Protein AF-A0A650CIR5-F1 (afdb_monomer_lite)

Secondary structure (DSSP, 8-state):
-----SHHHHHHHHHHHHHHTTS--S--EEEEE---TT--EEEETTEEEEEHHHHHHHHHHTTT-HHHHHHHHHHHHHHHHH--HHHHHHHHHHHH-TTSHHHHHHHHH-

Sequence (110 aa):
MINCKDLDCITKIANDILLKEGISNENFNVIIIDLPYNVISLVEDKTVKINSVRFESFSVQSSGEYEITSSYLLIAILYAFIKNIDKIKEIIRKYFGENSVVFKLIDIVL

Structure (mmCIF, N/CA/C/O backbone):
data_AF-A0A650CIR5-F1
#
_entry.id   AF-A0A650CIR5-F1
#
loop_
_atom_site.group_PDB
_atom_site.id
_atom_site.type_symbol
_atom_site.label_atom_id
_atom_site.label_alt_id
_atom_site.label_comp_id
_atom_site.label_asym_id
_atom_site.label_entity_id
_atom_site.label_seq_id
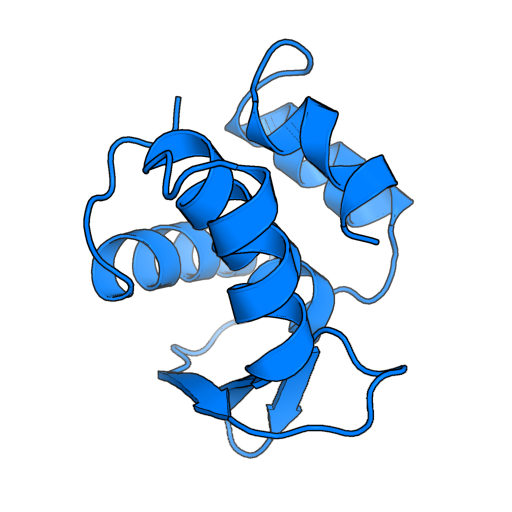_atom_site.pdbx_PDB_ins_code
_atom_site.Cartn_x
_atom_site.Cartn_y
_atom_site.Cartn_z
_atom_site.occupancy
_atom_site.B_iso_or_equiv
_atom_site.auth_seq_id
_atom_site.auth_comp_id
_atom_site.auth_asym_id
_atom_site.auth_atom_id
_atom_site.pdbx_PDB_model_num
ATOM 1 N N . MET A 1 1 ? 14.008 -0.166 3.782 1.00 57.94 1 MET A N 1
ATOM 2 C CA . MET A 1 1 ? 14.059 -0.870 2.483 1.00 57.94 1 MET A CA 1
ATOM 3 C C . MET A 1 1 ? 13.002 -1.963 2.513 1.00 57.94 1 MET A C 1
ATOM 5 O O . MET A 1 1 ? 12.953 -2.678 3.510 1.00 57.94 1 MET A O 1
ATOM 9 N N . ILE A 1 2 ? 12.129 -2.056 1.507 1.00 66.38 2 ILE A N 1
ATOM 10 C CA . ILE A 1 2 ? 11.156 -3.159 1.394 1.00 66.38 2 ILE A CA 1
ATOM 11 C C . ILE A 1 2 ? 11.850 -4.293 0.633 1.00 66.38 2 ILE A C 1
ATOM 13 O O . ILE A 1 2 ? 12.285 -4.088 -0.493 1.00 66.38 2 ILE A O 1
ATOM 17 N N . ASN A 1 3 ? 11.993 -5.469 1.246 1.00 64.69 3 ASN A N 1
ATOM 18 C CA . ASN A 1 3 ? 12.754 -6.596 0.686 1.00 64.69 3 ASN A CA 1
ATOM 19 C C . ASN A 1 3 ? 11.834 -7.809 0.400 1.00 64.69 3 ASN A C 1
ATOM 21 O O . ASN A 1 3 ? 12.097 -8.918 0.850 1.00 64.69 3 ASN A O 1
ATOM 25 N N . CYS A 1 4 ? 10.715 -7.582 -0.293 1.00 73.12 4 CYS A N 1
ATOM 26 C CA . CYS A 1 4 ? 9.542 -8.472 -0.424 1.00 73.12 4 CYS A CA 1
ATOM 27 C C . CYS A 1 4 ? 9.154 -8.835 -1.879 1.00 73.12 4 CYS A C 1
ATOM 29 O O . CYS A 1 4 ? 8.252 -8.221 -2.446 1.00 73.12 4 CYS A O 1
ATOM 31 N N . LYS A 1 5 ? 9.801 -9.815 -2.516 1.00 71.75 5 LYS A N 1
ATOM 32 C CA . LYS A 1 5 ? 9.644 -10.074 -3.969 1.00 71.75 5 LYS A CA 1
ATOM 33 C C . LYS A 1 5 ? 8.235 -10.412 -4.477 1.00 71.75 5 LYS A C 1
ATOM 35 O O . LYS A 1 5 ? 8.015 -10.375 -5.684 1.00 71.75 5 LYS A O 1
ATOM 40 N N . ASP A 1 6 ? 7.301 -10.700 -3.581 1.00 82.69 6 ASP A N 1
ATOM 41 C CA . ASP A 1 6 ? 5.945 -11.133 -3.886 1.00 82.69 6 ASP A CA 1
ATOM 42 C C . ASP A 1 6 ? 4.866 -10.270 -3.204 1.00 82.69 6 ASP A C 1
ATOM 44 O O . ASP A 1 6 ? 5.102 -9.538 -2.235 1.00 82.69 6 ASP A O 1
ATOM 48 N N . LEU A 1 7 ? 3.650 -10.360 -3.750 1.00 87.69 7 LEU A N 1
ATOM 49 C CA . LEU A 1 7 ? 2.472 -9.649 -3.253 1.00 87.69 7 LEU A CA 1
ATOM 50 C C . LEU A 1 7 ? 2.103 -10.086 -1.827 1.00 87.69 7 LEU A C 1
ATOM 52 O O . LEU A 1 7 ? 1.635 -9.267 -1.036 1.00 87.69 7 LEU A O 1
ATOM 56 N N . ASP A 1 8 ? 2.358 -11.346 -1.474 1.00 89.75 8 ASP A N 1
ATOM 57 C CA . ASP A 1 8 ? 2.057 -11.905 -0.154 1.00 89.75 8 ASP A CA 1
ATOM 58 C C . ASP A 1 8 ? 2.892 -11.246 0.950 1.00 89.75 8 ASP A C 1
ATOM 60 O O . ASP A 1 8 ? 2.371 -10.908 2.016 1.00 89.75 8 ASP A O 1
ATOM 64 N N . CYS A 1 9 ? 4.183 -11.019 0.708 1.00 91.12 9 CYS A N 1
ATOM 65 C CA . CYS A 1 9 ? 5.080 -10.346 1.642 1.00 91.12 9 CYS A CA 1
ATOM 66 C C . CYS A 1 9 ? 4.662 -8.887 1.850 1.00 91.12 9 CYS A C 1
ATOM 68 O O . CYS A 1 9 ? 4.600 -8.420 2.988 1.00 91.12 9 CYS A O 1
ATOM 70 N N . ILE A 1 10 ? 4.281 -8.183 0.779 1.00 93.44 10 ILE A N 1
ATOM 71 C CA . ILE A 1 10 ? 3.770 -6.806 0.882 1.00 93.44 10 ILE A CA 1
ATOM 72 C C . ILE A 1 10 ? 2.441 -6.770 1.635 1.00 93.44 10 ILE A C 1
ATOM 74 O O . ILE A 1 10 ? 2.252 -5.915 2.499 1.00 93.44 10 ILE A O 1
ATOM 78 N N . THR A 1 11 ? 1.545 -7.715 1.353 1.00 93.69 11 THR A N 1
ATOM 79 C CA . THR A 1 11 ? 0.252 -7.833 2.036 1.00 93.69 11 THR A CA 1
ATOM 80 C C . THR A 1 11 ? 0.448 -8.045 3.533 1.00 93.69 11 THR A C 1
ATOM 82 O O . THR A 1 11 ? -0.188 -7.361 4.332 1.00 93.69 11 THR A O 1
ATOM 85 N N . LYS A 1 12 ? 1.387 -8.913 3.933 1.00 93.19 12 LYS A N 1
ATOM 86 C CA . LYS A 1 12 ? 1.746 -9.124 5.345 1.00 93.19 12 LYS A CA 1
ATOM 87 C C . LYS A 1 12 ? 2.291 -7.858 6.000 1.00 93.19 12 LYS A C 1
ATOM 89 O O . LYS A 1 12 ? 1.830 -7.503 7.078 1.00 93.19 12 LYS A O 1
ATOM 94 N N . ILE A 1 13 ? 3.210 -7.144 5.341 1.00 94.19 13 ILE A N 1
ATOM 95 C CA . ILE A 1 13 ? 3.728 -5.862 5.849 1.00 94.19 13 ILE A CA 1
ATOM 96 C C . ILE A 1 13 ? 2.592 -4.856 6.042 1.00 94.19 13 ILE A C 1
ATOM 98 O O . ILE A 1 13 ? 2.507 -4.212 7.086 1.00 94.19 13 ILE A O 1
ATOM 102 N N . ALA A 1 14 ? 1.721 -4.710 5.044 1.00 95.38 14 ALA A N 1
ATOM 103 C CA . ALA A 1 14 ? 0.613 -3.770 5.106 1.00 95.38 14 ALA A CA 1
ATOM 104 C C . ALA A 1 14 ? -0.367 -4.133 6.228 1.00 95.38 14 ALA A C 1
ATOM 106 O O . ALA A 1 14 ? -0.783 -3.256 6.979 1.00 95.38 14 ALA A O 1
ATOM 107 N N . ASN A 1 15 ? -0.683 -5.418 6.381 1.00 94.50 15 ASN A N 1
ATOM 108 C CA . ASN A 1 15 ? -1.540 -5.916 7.448 1.00 94.50 15 ASN A CA 1
ATOM 109 C C . ASN A 1 15 ? -0.946 -5.641 8.835 1.00 94.50 15 ASN A C 1
ATOM 111 O O . ASN A 1 15 ? -1.627 -5.083 9.689 1.00 94.50 15 ASN A O 1
ATOM 115 N N . ASP A 1 16 ? 0.341 -5.934 9.033 1.00 94.25 16 ASP A N 1
ATOM 116 C CA . ASP A 1 16 ? 1.042 -5.653 10.289 1.00 94.25 16 ASP A CA 1
ATOM 117 C C . ASP A 1 16 ? 1.032 -4.158 10.633 1.00 94.25 16 ASP A C 1
ATOM 119 O O . ASP A 1 16 ? 0.852 -3.791 11.796 1.00 94.25 16 ASP A O 1
ATOM 123 N N . ILE A 1 17 ? 1.231 -3.289 9.637 1.00 95.88 17 ILE A N 1
ATOM 124 C CA . ILE A 1 17 ? 1.170 -1.834 9.818 1.00 95.88 17 ILE A CA 1
ATOM 125 C C . ILE A 1 17 ? -0.250 -1.413 10.203 1.00 95.88 17 ILE A C 1
ATOM 127 O O . ILE A 1 17 ? -0.430 -0.737 11.212 1.00 95.88 17 ILE A O 1
ATOM 131 N N . LEU A 1 18 ? -1.261 -1.825 9.435 1.00 95.62 18 LEU A N 1
ATOM 132 C CA . LEU A 1 18 ? -2.654 -1.446 9.678 1.00 95.62 18 LEU A CA 1
ATOM 133 C C . LEU A 1 18 ? -3.150 -1.937 11.044 1.00 95.62 18 LEU A C 1
ATOM 135 O O . LEU A 1 18 ? -3.869 -1.201 11.718 1.00 95.62 18 LEU A O 1
ATOM 139 N N . LEU A 1 19 ? -2.714 -3.121 11.479 1.00 95.00 19 LEU A N 1
ATOM 140 C CA . LEU A 1 19 ? -3.005 -3.664 12.803 1.00 95.00 19 LEU A CA 1
ATOM 141 C C . LEU A 1 19 ? -2.336 -2.844 13.913 1.00 95.00 19 LEU A C 1
ATOM 143 O O . LEU A 1 19 ? -2.990 -2.459 14.880 1.00 95.00 19 LEU A O 1
ATOM 147 N N . LYS A 1 20 ? -1.041 -2.531 13.774 1.00 95.56 20 LYS A N 1
ATOM 148 C CA . LYS A 1 20 ? -0.293 -1.735 14.767 1.00 95.56 20 LYS A CA 1
ATOM 149 C C . LYS A 1 20 ? -0.795 -0.298 14.889 1.00 95.56 20 LYS A C 1
ATOM 151 O O . LYS A 1 20 ? -0.689 0.284 15.965 1.00 95.56 20 LYS A O 1
ATOM 156 N N . GLU A 1 21 ? -1.328 0.270 13.812 1.00 95.69 21 GLU A N 1
ATOM 157 C CA . GLU A 1 21 ? -1.943 1.601 13.816 1.00 95.69 21 GLU A CA 1
ATOM 158 C C . GLU A 1 21 ? -3.426 1.585 14.237 1.00 95.69 21 GLU A C 1
ATOM 160 O O . GLU A 1 21 ? -4.035 2.649 14.330 1.00 95.69 21 GLU A O 1
ATOM 165 N N . GLY A 1 22 ? -4.017 0.410 14.497 1.00 93.56 22 GLY A N 1
ATOM 166 C CA . GLY A 1 22 ? -5.425 0.274 14.890 1.00 93.56 22 GLY A CA 1
ATOM 167 C C . GLY A 1 22 ? -6.425 0.612 13.777 1.00 93.56 22 GLY A C 1
ATOM 168 O O . GLY A 1 22 ? -7.547 1.021 14.065 1.00 93.56 22 GLY A O 1
ATOM 169 N N . ILE A 1 23 ? -6.012 0.483 12.511 1.00 92.62 23 ILE A N 1
ATOM 170 C CA . ILE A 1 23 ? -6.797 0.846 11.319 1.00 92.62 23 ILE A CA 1
ATOM 171 C C . ILE A 1 23 ? -7.592 -0.354 10.789 1.00 92.62 23 ILE A C 1
ATOM 173 O O . ILE A 1 23 ? -8.727 -0.192 10.346 1.00 92.62 23 ILE A O 1
ATOM 177 N N . SER A 1 24 ? -7.013 -1.556 10.839 1.00 87.12 24 SER A N 1
ATOM 178 C CA . SER A 1 24 ? -7.694 -2.812 10.503 1.00 87.12 24 SER A CA 1
ATOM 179 C C . SER A 1 24 ? -7.397 -3.863 11.563 1.00 87.12 24 SER A C 1
ATOM 181 O O . SER A 1 24 ? -6.255 -4.003 11.989 1.00 87.12 24 SER A O 1
ATOM 183 N N . ASN A 1 25 ? -8.419 -4.630 11.944 1.00 80.12 25 ASN A N 1
ATOM 184 C CA . ASN A 1 25 ? -8.300 -5.743 12.892 1.00 80.12 25 ASN A CA 1
ATOM 185 C C . ASN A 1 25 ? -8.452 -7.111 12.212 1.00 80.12 25 ASN A C 1
ATOM 187 O O . ASN A 1 25 ? -8.475 -8.140 12.886 1.00 80.12 25 ASN A O 1
ATOM 191 N N . GLU A 1 26 ? -8.596 -7.130 10.888 1.00 82.19 26 GLU A N 1
ATOM 192 C CA . GLU A 1 26 ? -8.840 -8.341 10.116 1.00 82.19 26 GLU A CA 1
ATOM 193 C C . GLU A 1 26 ? -7.857 -8.450 8.953 1.00 82.19 26 GLU A C 1
ATOM 195 O O . GLU A 1 26 ? -7.497 -7.451 8.323 1.00 82.19 26 GLU A O 1
ATOM 200 N N . ASN A 1 27 ? -7.465 -9.689 8.650 1.00 87.06 27 ASN A N 1
ATOM 201 C CA . ASN A 1 27 ? -6.698 -9.991 7.451 1.00 87.06 27 ASN A CA 1
ATOM 202 C C . ASN A 1 27 ? -7.528 -9.656 6.207 1.00 87.06 27 ASN A C 1
ATOM 204 O O . ASN A 1 27 ? -8.740 -9.888 6.170 1.00 87.06 27 ASN A O 1
ATOM 208 N N . PHE A 1 28 ? -6.850 -9.178 5.172 1.00 92.06 28 PHE A N 1
ATOM 209 C CA . PHE A 1 28 ? -7.439 -8.880 3.875 1.00 92.06 28 PHE A CA 1
ATOM 210 C C . PHE A 1 28 ? -6.665 -9.575 2.760 1.00 92.06 28 PHE A C 1
ATOM 212 O O . PHE A 1 28 ? -5.475 -9.868 2.888 1.00 92.06 28 PHE A O 1
ATOM 219 N N . ASN A 1 29 ? -7.355 -9.803 1.649 1.00 92.44 29 ASN A N 1
ATOM 220 C CA . ASN A 1 29 ? -6.735 -10.245 0.408 1.00 92.44 29 ASN A CA 1
ATOM 221 C C . ASN A 1 29 ? -6.354 -9.036 -0.442 1.00 92.44 29 ASN A C 1
ATOM 223 O O . ASN A 1 29 ? -6.959 -7.970 -0.319 1.00 92.44 29 ASN A O 1
ATOM 227 N N . VAL A 1 30 ? -5.387 -9.206 -1.337 1.00 95.25 30 VAL A N 1
ATOM 228 C CA . VAL A 1 30 ? -5.027 -8.184 -2.323 1.00 95.25 30 VAL A CA 1
ATOM 229 C C . VAL A 1 30 ? -5.165 -8.782 -3.712 1.00 95.25 30 VAL A C 1
ATOM 231 O O . VAL A 1 30 ? -4.618 -9.847 -3.987 1.00 95.25 30 VAL A O 1
ATOM 234 N N . ILE A 1 31 ? -5.892 -8.091 -4.584 1.00 95.38 31 ILE A N 1
ATOM 235 C CA . ILE A 1 31 ? -6.003 -8.438 -6.000 1.00 95.38 31 ILE A CA 1
ATOM 236 C C . ILE A 1 31 ? -5.711 -7.212 -6.860 1.00 95.38 31 ILE A C 1
ATOM 238 O O . ILE A 1 31 ? -6.003 -6.075 -6.480 1.00 95.38 31 ILE A O 1
ATOM 242 N N . ILE A 1 32 ? -5.151 -7.458 -8.039 1.00 94.44 32 ILE A N 1
ATOM 243 C CA . ILE A 1 32 ? -4.930 -6.445 -9.070 1.00 94.44 32 ILE A CA 1
ATOM 244 C C . ILE A 1 32 ? -6.014 -6.650 -10.127 1.00 94.44 32 ILE A C 1
ATOM 246 O O . ILE A 1 32 ? -6.161 -7.754 -10.649 1.00 94.44 32 ILE A O 1
ATOM 250 N N . ILE A 1 33 ? -6.812 -5.619 -10.387 1.00 95.75 33 ILE A N 1
ATOM 251 C CA . ILE A 1 33 ? -7.985 -5.696 -11.263 1.00 95.75 33 ILE A CA 1
ATOM 252 C C . ILE A 1 33 ? -8.236 -4.352 -11.944 1.00 95.75 33 ILE A C 1
ATOM 254 O O . ILE A 1 33 ? -7.857 -3.299 -11.426 1.00 95.75 33 ILE A O 1
ATOM 258 N N . ASP A 1 34 ? -8.910 -4.391 -13.088 1.00 94.00 34 ASP A N 1
ATOM 259 C CA . ASP A 1 34 ? -9.357 -3.195 -13.789 1.00 94.00 34 ASP A CA 1
ATOM 260 C C . ASP A 1 34 ? -10.335 -2.397 -12.920 1.00 94.00 34 ASP A C 1
ATOM 262 O O . ASP A 1 34 ? -11.395 -2.877 -12.511 1.00 94.00 34 ASP A O 1
ATOM 266 N N . LEU A 1 35 ? -9.963 -1.149 -12.644 1.00 92.94 35 LEU A N 1
ATOM 267 C CA . LEU A 1 35 ? -10.786 -0.155 -11.962 1.00 92.94 35 LEU A CA 1
ATOM 268 C C . LEU A 1 35 ? -10.837 1.121 -12.815 1.00 92.94 35 LEU A C 1
ATOM 270 O O . LEU A 1 35 ? -9.932 1.354 -13.626 1.00 92.94 35 LEU A O 1
ATOM 274 N N . PRO A 1 36 ? -11.846 1.994 -12.624 1.00 91.25 36 PRO A N 1
ATOM 275 C CA . PRO A 1 36 ? -11.846 3.317 -13.239 1.00 91.25 36 PRO A CA 1
ATOM 276 C C . PRO A 1 36 ? -10.512 4.035 -13.004 1.00 91.25 36 PRO A C 1
ATOM 278 O O . PRO A 1 36 ? -9.965 3.985 -11.904 1.00 91.25 36 PRO A O 1
ATOM 281 N N . TYR A 1 37 ? -9.978 4.705 -14.028 1.00 79.75 37 TYR A N 1
ATOM 282 C CA . TYR A 1 37 ? -8.610 5.248 -14.007 1.00 79.75 37 TYR A CA 1
ATOM 283 C C . TYR A 1 37 ? -8.337 6.226 -12.847 1.00 79.75 37 TYR A C 1
ATOM 285 O O . TYR A 1 37 ? -7.216 6.331 -12.355 1.00 79.75 37 TYR A O 1
ATOM 293 N N . ASN A 1 38 ? -9.366 6.925 -12.366 1.00 87.25 38 ASN A N 1
ATOM 294 C CA . ASN A 1 38 ? -9.280 7.836 -11.222 1.00 87.25 38 ASN A CA 1
ATOM 295 C C . ASN A 1 38 ? -9.207 7.125 -9.856 1.00 87.25 38 ASN A C 1
ATOM 297 O O . ASN A 1 38 ? -8.985 7.782 -8.841 1.00 87.25 38 ASN A O 1
ATOM 301 N N . VAL A 1 39 ? -9.379 5.805 -9.807 1.00 92.31 39 VAL A N 1
ATOM 302 C CA . VAL A 1 39 ? -9.323 5.003 -8.584 1.00 92.31 39 VAL A CA 1
ATOM 303 C C . VAL A 1 39 ? -7.975 4.299 -8.511 1.00 92.31 39 VAL A C 1
ATOM 305 O O . VAL A 1 39 ? -7.640 3.507 -9.382 1.00 92.31 39 VAL A O 1
ATOM 308 N N . ILE A 1 40 ? -7.203 4.568 -7.456 1.00 93.50 40 ILE A N 1
ATOM 309 C CA . ILE A 1 40 ? -5.936 3.864 -7.180 1.00 93.50 40 ILE A CA 1
ATOM 310 C C . ILE A 1 40 ? -6.221 2.492 -6.579 1.00 93.50 40 ILE A C 1
ATOM 312 O O . ILE A 1 40 ? -5.727 1.469 -7.049 1.00 93.50 40 ILE A O 1
ATOM 316 N N . SER A 1 41 ? -7.028 2.491 -5.522 1.00 95.88 41 SER A N 1
ATOM 317 C CA . SER A 1 41 ? -7.382 1.296 -4.779 1.00 95.88 41 SER A CA 1
ATOM 318 C C . SER A 1 41 ? 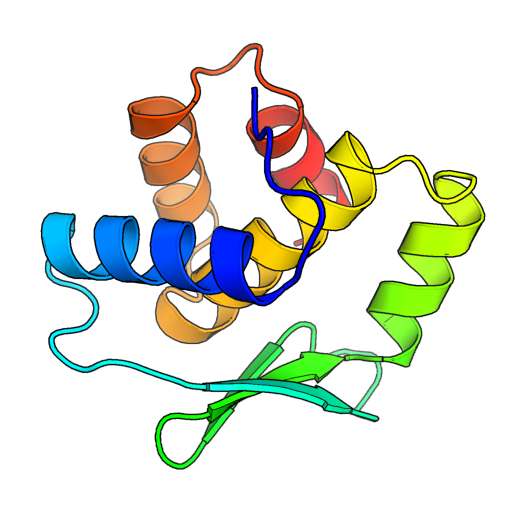-8.643 1.505 -3.948 1.00 95.88 41 SER A C 1
ATOM 320 O O . SER A 1 41 ? -8.992 2.633 -3.568 1.00 95.88 41 SER A O 1
ATOM 322 N N . LEU A 1 42 ? -9.324 0.410 -3.630 1.00 95.50 42 LEU A N 1
ATOM 323 C CA . LEU A 1 42 ? -10.469 0.385 -2.723 1.00 95.50 42 LEU A CA 1
ATOM 324 C C . LEU A 1 42 ? -10.523 -0.935 -1.953 1.00 95.50 42 LEU A C 1
ATOM 326 O O . LEU A 1 42 ? -9.868 -1.902 -2.337 1.00 95.50 42 LEU A O 1
ATOM 330 N N . VAL A 1 43 ? -11.293 -0.956 -0.868 1.00 94.75 43 VAL A N 1
ATOM 331 C CA . VAL A 1 43 ? -11.581 -2.169 -0.096 1.00 94.75 43 VAL A CA 1
ATOM 332 C C . VAL A 1 43 ? -13.035 -2.552 -0.328 1.00 94.75 43 VAL A C 1
ATOM 334 O O . VAL A 1 43 ? -13.924 -1.721 -0.157 1.00 94.75 43 VAL A O 1
ATOM 337 N N . GLU A 1 44 ? -13.271 -3.806 -0.696 1.00 92.62 44 GLU A N 1
ATOM 338 C CA . GLU A 1 44 ? -14.602 -4.393 -0.856 1.00 92.62 44 GLU A CA 1
ATOM 339 C C . GLU A 1 44 ? -14.550 -5.832 -0.340 1.00 92.62 44 GLU A C 1
ATOM 341 O O . GLU A 1 44 ? -13.649 -6.579 -0.718 1.00 92.62 44 GLU A O 1
ATOM 346 N N . ASP A 1 45 ? -15.449 -6.202 0.575 1.00 88.31 45 ASP A N 1
ATOM 347 C CA . ASP A 1 45 ? -15.523 -7.544 1.174 1.00 88.31 45 ASP A CA 1
ATOM 348 C C . ASP A 1 45 ? -14.162 -8.107 1.627 1.00 88.31 45 ASP A C 1
ATOM 350 O O . ASP A 1 45 ? -13.754 -9.211 1.263 1.00 88.31 45 ASP A O 1
ATOM 354 N N . LYS A 1 46 ? -13.421 -7.316 2.418 1.00 88.44 46 LYS A N 1
ATOM 355 C CA . LYS A 1 46 ? -12.072 -7.654 2.929 1.00 88.44 46 LYS A CA 1
ATOM 356 C C . LYS A 1 46 ? -11.033 -7.909 1.831 1.00 88.44 46 LYS A C 1
ATOM 358 O O . LYS A 1 46 ? -10.002 -8.535 2.073 1.00 88.44 46 LYS A O 1
ATOM 363 N N . THR A 1 47 ? -11.282 -7.414 0.626 1.00 94.25 47 THR A N 1
ATOM 364 C CA . THR A 1 47 ? -10.360 -7.504 -0.500 1.00 94.25 47 THR A CA 1
ATOM 365 C C . THR A 1 47 ? -9.948 -6.107 -0.930 1.00 94.25 47 THR A C 1
ATOM 367 O O . THR A 1 47 ? -10.777 -5.280 -1.312 1.00 94.25 47 THR A O 1
ATOM 370 N N . VAL A 1 48 ? -8.648 -5.843 -0.880 1.00 96.44 48 VAL A N 1
ATOM 371 C CA . VAL A 1 48 ? -8.039 -4.657 -1.471 1.00 96.44 48 VAL A CA 1
ATOM 372 C C . VAL A 1 48 ? -7.939 -4.885 -2.971 1.00 96.44 48 VAL A C 1
ATOM 374 O O . VAL A 1 48 ? -7.219 -5.770 -3.433 1.00 96.44 48 VAL A O 1
ATOM 377 N N . LYS A 1 49 ? -8.657 -4.068 -3.734 1.00 97.12 49 LYS A N 1
ATOM 378 C CA . LYS A 1 49 ? -8.587 -4.034 -5.193 1.00 97.12 49 LYS A CA 1
ATOM 379 C C . LYS A 1 49 ? -7.645 -2.906 -5.593 1.00 97.12 49 LYS A C 1
ATOM 381 O O . LYS A 1 49 ? -7.917 -1.750 -5.267 1.00 97.12 49 LYS A O 1
ATOM 386 N N . ILE A 1 50 ? -6.544 -3.235 -6.259 1.00 96.69 50 ILE A N 1
ATOM 387 C CA . ILE A 1 50 ? -5.571 -2.275 -6.803 1.00 96.69 50 ILE A CA 1
ATOM 388 C C . ILE A 1 50 ? -5.808 -2.149 -8.305 1.00 96.69 50 ILE A C 1
ATOM 390 O O . ILE A 1 50 ? -5.976 -3.160 -8.985 1.00 96.69 50 ILE A O 1
ATOM 394 N N . ASN A 1 51 ? -5.805 -0.920 -8.818 1.00 96.19 51 ASN A N 1
ATOM 395 C CA . ASN A 1 51 ? -6.029 -0.655 -10.235 1.00 96.19 51 ASN A CA 1
ATOM 396 C C . ASN A 1 51 ? -4.875 -1.195 -11.097 1.00 96.19 51 ASN A C 1
ATOM 398 O O . ASN A 1 51 ? -3.760 -0.670 -11.044 1.00 96.19 51 ASN A O 1
ATOM 402 N N . SER A 1 52 ? -5.168 -2.209 -11.911 1.00 94.31 52 SER A N 1
ATOM 403 C CA . SER A 1 52 ? -4.251 -2.830 -12.878 1.00 94.31 52 SER A CA 1
ATOM 404 C C . SER A 1 52 ? -3.620 -1.815 -13.828 1.00 94.31 52 SER A C 1
ATOM 406 O O . SER A 1 52 ? -2.402 -1.786 -13.958 1.00 94.31 52 SER A O 1
ATOM 408 N N . VAL A 1 53 ? -4.411 -0.918 -14.420 1.00 91.94 53 VAL A N 1
ATOM 409 C CA . VAL A 1 53 ? -3.951 0.053 -15.423 1.00 91.94 53 VAL A CA 1
ATOM 410 C C . VAL A 1 53 ? -2.926 1.012 -14.820 1.00 91.94 53 VAL A C 1
ATOM 412 O O . VAL A 1 53 ? -1.892 1.301 -15.428 1.00 91.94 53 VAL A O 1
ATOM 415 N N . ARG A 1 54 ? -3.176 1.495 -13.595 1.00 91.38 54 ARG A N 1
ATOM 416 C CA . ARG A 1 54 ? -2.213 2.363 -12.898 1.00 91.38 54 ARG A CA 1
ATOM 417 C C . ARG A 1 54 ? -0.978 1.586 -12.452 1.00 91.38 54 ARG A C 1
ATOM 419 O O . ARG A 1 54 ? 0.125 2.120 -12.561 1.00 91.38 54 ARG A O 1
ATOM 426 N N . PHE A 1 55 ? -1.150 0.354 -11.981 1.00 91.56 55 PHE A N 1
ATOM 427 C CA . PHE A 1 55 ? -0.042 -0.508 -11.582 1.00 91.56 55 PHE A CA 1
ATOM 428 C C . PHE A 1 55 ? 0.886 -0.832 -12.760 1.00 91.56 55 PHE A C 1
ATOM 430 O O . PHE A 1 55 ? 2.096 -0.647 -12.648 1.00 91.56 55 PHE A O 1
ATOM 437 N N . GLU A 1 56 ? 0.336 -1.236 -13.904 1.00 89.44 56 GLU A N 1
ATOM 438 C CA . GLU A 1 56 ? 1.090 -1.537 -15.123 1.00 89.44 56 GLU A CA 1
ATOM 439 C C . GLU A 1 56 ? 1.816 -0.303 -15.651 1.00 89.44 56 GLU A C 1
ATOM 441 O O . GLU A 1 56 ? 3.023 -0.359 -15.888 1.00 89.44 56 GLU A O 1
ATOM 446 N N . SER A 1 57 ? 1.125 0.840 -15.754 1.00 87.69 57 SER A N 1
ATOM 447 C CA . SER A 1 57 ? 1.757 2.098 -16.170 1.00 87.69 57 SER A CA 1
ATOM 448 C C . SER A 1 57 ? 2.941 2.457 -15.270 1.00 87.69 57 SER A C 1
ATOM 450 O O . SER A 1 57 ? 3.981 2.893 -15.763 1.00 87.69 57 SER A O 1
ATOM 452 N N . PHE A 1 58 ? 2.803 2.280 -13.955 1.00 89.56 58 PHE A N 1
ATOM 453 C CA . PHE A 1 58 ? 3.864 2.581 -12.998 1.00 89.56 58 PHE A CA 1
ATOM 454 C C . PHE A 1 58 ? 5.015 1.564 -13.066 1.00 89.56 58 PHE A C 1
ATOM 456 O O . PHE A 1 58 ? 6.190 1.937 -13.020 1.00 89.56 58 PHE A O 1
ATOM 463 N N . SER A 1 59 ? 4.699 0.278 -13.230 1.00 86.12 59 SER A N 1
ATOM 464 C CA . SER A 1 59 ? 5.687 -0.795 -13.379 1.00 86.12 59 SER A CA 1
ATOM 465 C C . SER A 1 59 ? 6.531 -0.612 -14.645 1.00 86.12 59 SER A C 1
ATOM 467 O O . SER A 1 59 ? 7.755 -0.704 -14.587 1.00 86.12 59 SER A O 1
ATOM 469 N N . VAL A 1 60 ? 5.910 -0.245 -15.771 1.00 86.12 60 VAL A N 1
ATOM 470 C CA . VAL A 1 60 ? 6.624 0.043 -17.026 1.00 86.12 60 VAL A CA 1
ATOM 471 C C . VAL A 1 60 ? 7.545 1.256 -16.876 1.00 86.12 60 VAL A C 1
ATOM 473 O O . VAL A 1 60 ? 8.709 1.190 -17.266 1.00 86.12 60 VAL A O 1
ATOM 476 N N . GLN A 1 61 ? 7.069 2.349 -16.268 1.00 85.12 61 GLN A N 1
ATOM 477 C CA . GLN A 1 61 ? 7.882 3.556 -16.045 1.00 85.12 61 GLN A CA 1
ATOM 478 C C . GLN A 1 61 ? 9.089 3.304 -15.1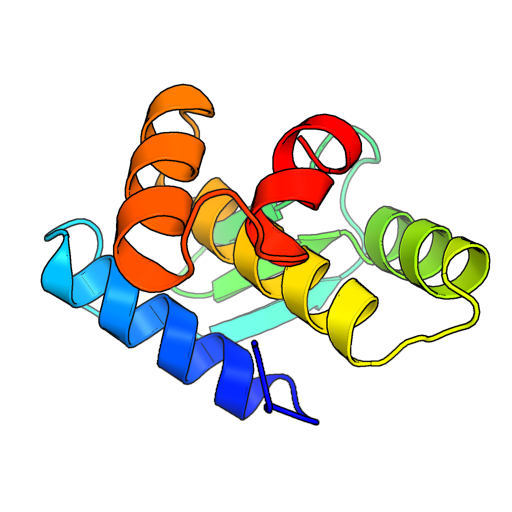36 1.00 85.12 61 GLN A C 1
ATOM 480 O O . GLN A 1 61 ? 10.142 3.908 -15.318 1.00 85.12 61 GLN A O 1
ATOM 485 N N . SER A 1 62 ? 8.948 2.390 -14.179 1.00 80.06 62 SER A N 1
ATOM 486 C CA . SER A 1 62 ? 10.015 1.992 -13.260 1.00 80.06 62 SER A CA 1
ATOM 487 C C . SER A 1 62 ? 10.887 0.852 -13.789 1.00 80.06 62 SER A C 1
ATOM 489 O O . SER A 1 62 ? 11.683 0.302 -13.036 1.00 80.06 62 SER A O 1
ATOM 491 N N . SER A 1 63 ? 10.750 0.470 -15.067 1.00 81.19 63 SER A N 1
ATOM 492 C CA . SER A 1 63 ? 11.457 -0.675 -15.667 1.00 81.19 63 SER A CA 1
ATOM 493 C C . SER A 1 63 ? 11.291 -1.986 -14.879 1.00 81.19 63 SER A C 1
ATOM 495 O O . SER A 1 63 ? 12.162 -2.854 -14.909 1.00 81.19 63 SER A O 1
ATOM 497 N N . GLY A 1 64 ? 10.183 -2.134 -14.145 1.00 71.56 64 GLY A N 1
ATOM 498 C CA . GLY A 1 64 ? 9.920 -3.286 -13.286 1.00 71.56 64 GLY A CA 1
ATOM 499 C C . GLY A 1 64 ? 10.822 -3.372 -12.054 1.00 71.56 64 GLY 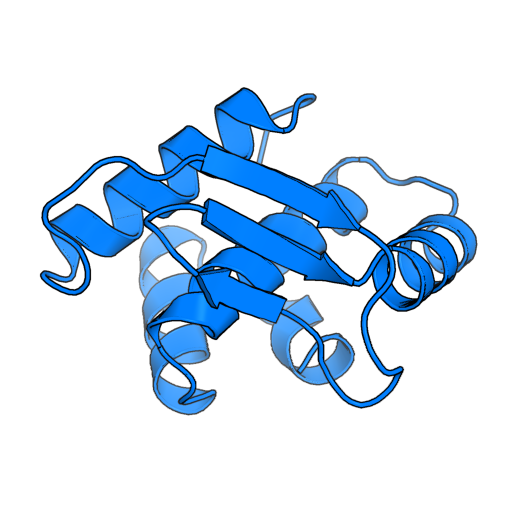A C 1
ATOM 500 O O . GLY A 1 64 ? 10.957 -4.456 -11.481 1.00 71.56 64 GLY A O 1
ATOM 501 N N . GLU A 1 65 ? 11.455 -2.273 -11.628 1.00 83.94 65 GLU A N 1
ATOM 502 C CA . GLU A 1 65 ? 12.281 -2.278 -10.426 1.00 83.94 65 GLU A CA 1
ATOM 503 C C . GLU A 1 65 ? 11.461 -2.726 -9.215 1.00 83.94 65 GLU A C 1
ATOM 505 O O . GLU A 1 65 ? 10.447 -2.137 -8.824 1.00 83.94 65 GLU A O 1
ATOM 510 N N . TYR A 1 66 ? 11.925 -3.820 -8.622 1.00 83.44 66 TYR A N 1
ATOM 511 C CA . TYR A 1 66 ? 11.207 -4.555 -7.600 1.00 83.44 66 TYR A CA 1
ATOM 512 C C . TYR A 1 66 ? 10.910 -3.692 -6.350 1.00 83.44 66 TYR A C 1
ATOM 514 O O . TYR A 1 66 ? 9.796 -3.724 -5.821 1.00 83.44 66 TYR A O 1
ATOM 522 N N . GLU A 1 67 ? 11.860 -2.858 -5.912 1.00 86.44 67 GLU A N 1
ATOM 523 C CA . GLU A 1 67 ? 11.670 -1.963 -4.759 1.00 86.44 67 GLU A CA 1
ATOM 524 C C . GLU A 1 67 ? 10.621 -0.868 -5.034 1.00 86.44 67 GLU A C 1
ATOM 526 O O . GLU A 1 67 ? 9.806 -0.555 -4.161 1.00 86.44 67 GLU A O 1
ATOM 531 N N . ILE A 1 68 ? 10.586 -0.332 -6.257 1.00 89.12 68 ILE A N 1
ATOM 532 C CA . ILE A 1 68 ? 9.630 0.700 -6.685 1.00 89.12 68 ILE A CA 1
ATOM 533 C C . ILE A 1 68 ? 8.225 0.106 -6.825 1.00 89.12 68 ILE A C 1
ATOM 535 O O . ILE A 1 68 ? 7.261 0.632 -6.265 1.00 89.12 68 ILE A O 1
ATOM 539 N N . THR A 1 69 ? 8.117 -1.039 -7.497 1.00 90.19 69 THR A N 1
ATOM 540 C CA . THR A 1 69 ? 6.850 -1.760 -7.695 1.00 90.19 69 THR A CA 1
ATOM 541 C C . THR A 1 69 ? 6.232 -2.166 -6.354 1.00 90.19 69 THR A C 1
ATOM 543 O O . THR A 1 69 ? 5.027 -2.038 -6.139 1.00 90.19 69 THR A O 1
ATOM 546 N N . SER A 1 70 ? 7.064 -2.579 -5.399 1.00 92.12 70 SER A N 1
ATOM 547 C CA . SER A 1 70 ? 6.599 -2.965 -4.064 1.00 92.12 70 SER A CA 1
ATOM 548 C C . SER A 1 70 ? 6.169 -1.789 -3.213 1.00 92.12 70 SER A C 1
ATOM 550 O O . SER A 1 70 ? 5.196 -1.867 -2.463 1.00 92.12 70 SER A O 1
ATOM 552 N N . SER A 1 71 ? 6.894 -0.685 -3.350 1.00 94.00 71 SER A N 1
ATOM 553 C CA . SER A 1 71 ? 6.545 0.575 -2.715 1.00 94.00 71 SER A CA 1
ATOM 554 C C . SER A 1 71 ? 5.180 1.067 -3.196 1.00 94.00 71 SER A C 1
ATOM 556 O O . SER A 1 71 ? 4.342 1.423 -2.370 1.00 94.00 71 SER A O 1
ATOM 558 N N . TYR A 1 72 ? 4.915 1.000 -4.505 1.00 94.38 72 TYR A N 1
ATOM 559 C CA . TYR A 1 72 ? 3.600 1.306 -5.071 1.00 94.38 72 TYR A CA 1
ATOM 560 C C . TYR A 1 72 ? 2.497 0.455 -4.444 1.00 94.38 72 TYR A C 1
ATOM 562 O O . TYR A 1 72 ? 1.502 0.999 -3.968 1.00 94.38 72 TYR A O 1
ATOM 570 N N . LEU A 1 73 ? 2.675 -0.870 -4.413 1.00 95.12 73 LEU A N 1
ATOM 571 C CA . LEU A 1 73 ? 1.669 -1.785 -3.871 1.00 95.12 73 LEU A CA 1
ATOM 572 C C . LEU A 1 73 ? 1.381 -1.484 -2.399 1.00 95.12 73 LEU A C 1
ATOM 574 O O . LEU A 1 73 ? 0.217 -1.406 -2.013 1.00 95.12 73 LEU A O 1
ATOM 578 N N . LEU A 1 74 ? 2.417 -1.240 -1.591 1.00 96.56 74 LEU A N 1
ATOM 579 C CA . LEU A 1 74 ? 2.233 -0.867 -0.191 1.00 96.56 74 LEU A CA 1
ATOM 580 C C . LEU A 1 74 ? 1.440 0.441 -0.051 1.00 96.56 74 LEU A C 1
ATOM 582 O O . LEU A 1 74 ? 0.489 0.494 0.728 1.00 96.56 74 LEU A O 1
ATOM 586 N N . ILE A 1 75 ? 1.793 1.479 -0.816 1.00 97.00 75 ILE A N 1
ATOM 587 C CA . ILE A 1 75 ? 1.084 2.769 -0.799 1.00 97.00 75 ILE A CA 1
ATOM 588 C C . ILE A 1 75 ? -0.377 2.582 -1.219 1.00 97.00 75 ILE A C 1
ATOM 590 O O . ILE A 1 75 ? -1.275 3.088 -0.548 1.00 97.00 75 ILE A O 1
ATOM 594 N N . ALA A 1 76 ? -0.630 1.822 -2.286 1.00 96.62 76 ALA A N 1
ATOM 595 C CA . ALA A 1 76 ? -1.975 1.540 -2.772 1.00 96.62 76 ALA A CA 1
ATOM 596 C C . ALA A 1 76 ? -2.810 0.790 -1.723 1.00 96.62 76 ALA A C 1
ATOM 598 O O . ALA A 1 76 ? -3.966 1.152 -1.498 1.00 96.62 76 ALA A O 1
ATOM 599 N N . ILE A 1 77 ? -2.239 -0.201 -1.033 1.00 96.94 77 ILE A N 1
ATOM 600 C CA . ILE A 1 77 ? -2.932 -0.922 0.043 1.00 96.94 77 ILE A CA 1
ATOM 601 C C . ILE A 1 77 ? -3.265 0.025 1.198 1.00 96.94 77 ILE A C 1
ATOM 603 O O . ILE A 1 77 ? -4.421 0.103 1.608 1.00 96.94 77 ILE A O 1
ATOM 607 N N . LEU A 1 78 ? -2.291 0.794 1.692 1.00 97.19 78 LEU A N 1
ATOM 608 C CA . LEU A 1 78 ? -2.520 1.749 2.782 1.00 97.19 78 LEU A CA 1
ATOM 609 C C . LEU A 1 78 ? -3.573 2.799 2.397 1.00 97.19 78 LEU A C 1
ATOM 611 O O . LEU A 1 78 ? -4.464 3.110 3.188 1.00 97.19 78 LEU A O 1
ATOM 615 N N . TYR A 1 79 ? -3.536 3.297 1.161 1.00 97.12 79 TYR A N 1
ATOM 616 C CA . TYR A 1 79 ? -4.521 4.248 0.651 1.00 97.12 79 TYR A CA 1
ATOM 617 C C . TYR A 1 79 ? -5.931 3.664 0.539 1.00 97.12 79 TYR A C 1
ATOM 619 O O . TYR A 1 79 ? -6.909 4.404 0.675 1.00 97.12 79 TYR A O 1
ATOM 627 N N . ALA A 1 80 ? -6.065 2.352 0.335 1.00 96.06 80 ALA A N 1
ATOM 628 C CA . ALA A 1 80 ? -7.366 1.695 0.292 1.00 96.06 80 ALA A CA 1
ATOM 629 C C . ALA A 1 80 ? -8.117 1.849 1.626 1.00 96.06 80 ALA A C 1
ATOM 631 O O . ALA A 1 80 ? -9.321 2.096 1.607 1.00 96.06 80 ALA A O 1
ATOM 632 N N . PHE A 1 81 ? -7.400 1.787 2.754 1.00 95.75 81 PHE A N 1
ATOM 633 C CA . PHE A 1 81 ? -7.968 1.907 4.102 1.00 95.75 81 PHE A CA 1
ATOM 634 C C . PHE A 1 81 ? -7.982 3.342 4.638 1.00 95.75 81 PHE A C 1
ATOM 636 O O . PHE A 1 81 ? -8.948 3.756 5.271 1.00 95.75 81 PHE A O 1
ATOM 643 N N . ILE A 1 82 ? -6.909 4.103 4.417 1.00 95.69 82 ILE A N 1
ATOM 644 C CA . ILE A 1 82 ? -6.667 5.346 5.162 1.00 95.69 82 ILE A CA 1
ATOM 645 C C . ILE A 1 82 ? -7.295 6.558 4.478 1.00 95.69 82 ILE A C 1
ATOM 647 O O . ILE A 1 82 ? -7.780 7.456 5.161 1.00 95.69 82 ILE A O 1
ATOM 651 N N . LYS A 1 83 ? -7.254 6.616 3.138 1.00 93.19 83 LYS A N 1
ATOM 652 C CA . LYS A 1 83 ? -7.745 7.728 2.290 1.00 93.19 83 LYS A CA 1
ATOM 653 C C . LYS A 1 83 ? -7.202 9.138 2.611 1.00 93.19 83 LYS A C 1
ATOM 655 O O . LYS A 1 83 ? -7.490 10.073 1.873 1.00 93.19 83 LYS A O 1
ATOM 660 N N . ASN A 1 84 ? -6.379 9.292 3.648 1.00 95.38 84 ASN A N 1
ATOM 661 C CA . ASN A 1 84 ? -5.729 10.527 4.077 1.00 95.38 84 ASN A CA 1
ATOM 662 C C . ASN A 1 84 ? -4.217 10.458 3.792 1.00 95.38 84 ASN A C 1
ATOM 664 O O . ASN A 1 84 ? -3.501 9.652 4.390 1.00 95.38 84 ASN A O 1
ATOM 668 N N . ILE A 1 85 ? -3.741 11.314 2.883 1.00 95.56 85 ILE A N 1
ATOM 669 C CA . ILE A 1 85 ? -2.347 11.326 2.410 1.00 95.56 85 ILE A CA 1
ATOM 670 C C . ILE A 1 85 ? -1.372 11.684 3.537 1.00 95.56 85 ILE A C 1
ATOM 672 O O . ILE A 1 85 ? -0.346 11.021 3.683 1.00 95.56 85 ILE A O 1
ATOM 676 N N . ASP A 1 86 ? -1.694 12.671 4.374 1.00 96.69 86 ASP A N 1
ATOM 677 C CA . ASP A 1 86 ? -0.819 13.086 5.476 1.00 96.69 86 ASP A CA 1
ATOM 678 C C . ASP A 1 86 ? -0.626 11.959 6.492 1.00 96.69 86 ASP A C 1
ATOM 680 O O . ASP A 1 86 ? 0.492 11.713 6.955 1.00 96.69 86 ASP A O 1
ATOM 684 N N . LYS A 1 87 ? -1.691 11.1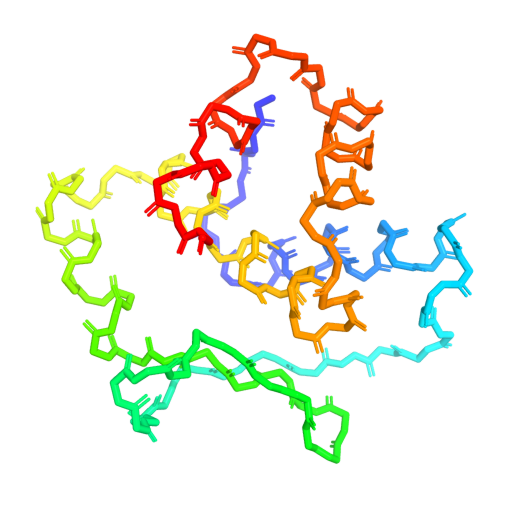98 6.775 1.00 96.88 87 LYS A N 1
ATOM 685 C CA . LYS A 1 87 ? -1.598 10.038 7.666 1.00 96.88 87 LYS A CA 1
ATOM 686 C C . LYS A 1 87 ? -0.760 8.912 7.058 1.00 96.88 87 LYS A C 1
ATOM 688 O O . LYS A 1 87 ? 0.021 8.280 7.767 1.00 96.88 87 LYS A O 1
ATOM 693 N N . ILE A 1 88 ? -0.868 8.687 5.748 1.00 97.38 88 ILE A N 1
ATOM 694 C CA . ILE A 1 88 ? -0.021 7.723 5.029 1.00 97.38 88 ILE A CA 1
ATOM 695 C C . ILE A 1 88 ? 1.450 8.150 5.091 1.00 97.38 88 ILE A C 1
ATOM 697 O O . ILE A 1 88 ? 2.306 7.314 5.386 1.00 97.38 88 ILE A O 1
ATOM 701 N N . LYS A 1 89 ? 1.751 9.442 4.897 1.00 97.38 89 LYS A N 1
ATOM 702 C CA . LYS A 1 89 ? 3.108 9.996 5.051 1.00 97.38 89 LYS A CA 1
ATOM 703 C C . LYS A 1 89 ? 3.654 9.782 6.456 1.00 97.38 89 LYS A C 1
ATOM 705 O O . LYS A 1 89 ? 4.791 9.337 6.596 1.00 97.38 89 LYS A O 1
ATOM 710 N N . GLU A 1 90 ? 2.859 10.061 7.486 1.00 97.44 90 GLU A N 1
ATOM 711 C CA . GLU A 1 90 ? 3.237 9.843 8.886 1.00 97.44 90 GLU A CA 1
ATOM 712 C C . GLU A 1 90 ? 3.585 8.370 9.155 1.00 97.44 90 GLU A C 1
ATOM 714 O O . GLU A 1 90 ? 4.655 8.074 9.689 1.00 97.44 90 GLU A O 1
ATOM 719 N N . ILE A 1 91 ? 2.719 7.445 8.732 1.0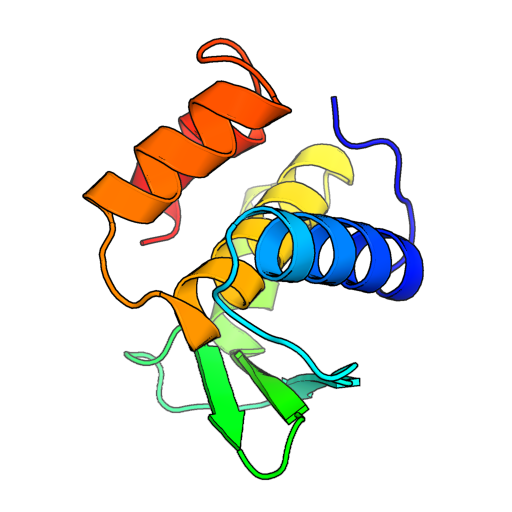0 97.44 91 ILE A N 1
ATOM 720 C CA . ILE A 1 91 ? 2.913 6.002 8.915 1.00 97.44 91 ILE A CA 1
ATOM 721 C C . ILE A 1 91 ? 4.153 5.534 8.159 1.00 97.44 91 ILE A C 1
ATOM 723 O O . ILE A 1 91 ? 5.044 4.917 8.739 1.00 97.44 91 ILE A O 1
ATOM 727 N N . ILE A 1 92 ? 4.272 5.861 6.876 1.00 96.88 92 ILE A N 1
ATOM 728 C CA . ILE A 1 92 ? 5.423 5.431 6.084 1.00 96.88 92 ILE A CA 1
ATOM 729 C C . ILE A 1 92 ? 6.731 5.999 6.656 1.00 96.88 92 ILE A C 1
ATOM 731 O O . ILE A 1 92 ? 7.710 5.261 6.784 1.00 96.88 92 ILE A O 1
ATOM 735 N N . ARG A 1 93 ? 6.748 7.270 7.077 1.00 96.81 93 ARG A N 1
ATOM 736 C CA . ARG A 1 93 ? 7.890 7.875 7.779 1.00 96.81 93 ARG A CA 1
ATOM 737 C C . ARG A 1 93 ? 8.248 7.088 9.038 1.00 96.81 93 ARG A C 1
ATOM 739 O O . ARG A 1 93 ? 9.424 6.806 9.247 1.00 96.81 93 ARG A O 1
ATOM 746 N N . LYS A 1 94 ? 7.257 6.720 9.854 1.00 97.12 94 LYS A N 1
ATOM 747 C CA . LYS A 1 94 ? 7.441 5.961 11.100 1.00 97.12 94 LYS A CA 1
ATOM 748 C C . LYS A 1 94 ? 8.067 4.582 10.862 1.00 97.12 94 LYS A C 1
ATOM 750 O O . LYS A 1 94 ? 8.964 4.202 11.607 1.00 97.12 94 LYS A O 1
ATOM 755 N N . TYR A 1 95 ? 7.616 3.839 9.848 1.00 95.56 95 TYR A N 1
ATOM 756 C CA . TYR A 1 95 ? 8.060 2.454 9.619 1.00 95.56 95 TYR A CA 1
ATOM 757 C C . TYR A 1 95 ? 9.292 2.323 8.715 1.00 95.56 95 TYR A C 1
ATOM 759 O O . TYR A 1 95 ? 10.058 1.373 8.871 1.00 95.56 95 TYR A O 1
ATOM 767 N N . PHE A 1 96 ? 9.503 3.248 7.777 1.00 94.62 96 PHE A N 1
ATOM 768 C CA . PHE A 1 96 ? 10.559 3.132 6.763 1.00 94.62 96 PHE A CA 1
ATOM 769 C C . PHE A 1 96 ? 11.558 4.293 6.767 1.00 94.62 96 PHE A C 1
ATOM 771 O O . PHE A 1 96 ? 12.646 4.151 6.206 1.00 94.62 96 PHE A O 1
ATOM 778 N N . GLY A 1 97 ? 11.223 5.416 7.406 1.00 94.75 97 GLY A N 1
ATOM 779 C CA . GLY A 1 97 ? 12.023 6.639 7.411 1.00 94.75 97 GLY A CA 1
ATOM 780 C C . GLY A 1 97 ? 11.811 7.512 6.169 1.00 94.75 97 GLY A C 1
ATOM 781 O O . GLY A 1 97 ? 11.443 7.033 5.095 1.00 94.75 97 GLY A O 1
ATOM 782 N N . GLU A 1 98 ? 12.093 8.810 6.303 1.00 94.31 98 GLU A N 1
ATOM 783 C CA . GLU A 1 98 ? 11.899 9.815 5.238 1.00 94.31 98 GLU A CA 1
ATOM 784 C C . GLU A 1 98 ? 12.791 9.589 4.011 1.00 94.31 98 GLU A C 1
ATOM 786 O O . GLU A 1 98 ? 12.443 9.946 2.891 1.00 94.31 98 GLU A O 1
ATOM 791 N N . ASN A 1 99 ? 13.950 8.959 4.200 1.00 92.56 99 ASN A N 1
ATOM 792 C CA . ASN A 1 99 ? 14.887 8.701 3.109 1.00 92.56 99 ASN A CA 1
ATOM 793 C C . ASN A 1 99 ? 14.530 7.460 2.275 1.00 92.56 99 ASN A C 1
ATOM 795 O O . ASN A 1 99 ? 15.180 7.217 1.252 1.00 92.56 99 ASN A O 1
ATOM 799 N N . SER A 1 100 ? 13.524 6.685 2.696 1.00 92.50 100 SER A N 1
ATOM 800 C CA . SER A 1 100 ? 13.112 5.455 2.018 1.00 92.50 100 SER A CA 1
ATOM 801 C C . SER A 1 100 ? 12.480 5.714 0.651 1.00 92.50 100 SER A C 1
ATOM 803 O O . SER A 1 100 ? 11.855 6.749 0.419 1.00 92.50 100 SER A O 1
ATOM 805 N N . VAL A 1 101 ? 12.612 4.738 -0.252 1.00 91.94 101 VAL A N 1
ATOM 806 C CA . VAL A 1 101 ? 11.968 4.769 -1.574 1.00 91.94 101 VAL A CA 1
ATOM 807 C C . VAL A 1 101 ? 10.452 4.910 -1.430 1.00 91.94 101 VAL A C 1
ATOM 809 O O . VAL A 1 101 ? 9.859 5.777 -2.061 1.00 91.94 101 VAL A O 1
ATOM 812 N N . VAL A 1 102 ? 9.831 4.141 -0.530 1.00 93.88 102 VAL A N 1
ATOM 813 C CA . VAL A 1 102 ? 8.375 4.182 -0.351 1.00 93.88 102 VAL A CA 1
ATOM 814 C C . VAL A 1 102 ? 7.877 5.531 0.172 1.00 93.88 102 VAL A C 1
ATOM 816 O O . VAL A 1 102 ? 6.818 5.964 -0.256 1.00 93.88 102 VAL A O 1
ATOM 819 N N . PHE A 1 103 ? 8.648 6.249 1.002 1.00 95.69 103 PHE A N 1
ATOM 820 C CA . PHE A 1 103 ? 8.289 7.613 1.417 1.00 95.69 103 PHE A CA 1
ATOM 821 C C . PHE A 1 103 ? 8.355 8.604 0.251 1.00 95.69 103 PHE A C 1
ATOM 823 O O . PHE A 1 103 ? 7.436 9.395 0.055 1.00 95.69 103 PHE A O 1
ATOM 830 N N . LYS A 1 104 ? 9.414 8.526 -0.561 1.00 93.81 104 LYS A N 1
ATOM 831 C CA . LYS A 1 104 ? 9.614 9.405 -1.726 1.00 93.81 104 LYS A CA 1
ATOM 832 C C . LYS A 1 104 ? 8.569 9.197 -2.824 1.00 93.81 104 LYS A C 1
ATOM 834 O O . LYS A 1 104 ? 8.306 10.118 -3.587 1.00 93.81 104 LYS A O 1
ATOM 839 N N . LEU A 1 105 ? 7.985 8.003 -2.909 1.00 94.06 105 LEU A N 1
ATOM 840 C CA . LEU A 1 105 ? 6.995 7.665 -3.930 1.00 94.06 105 LEU A CA 1
ATOM 841 C C . LEU A 1 105 ? 5.564 8.088 -3.578 1.00 94.06 105 LEU A C 1
ATOM 843 O O . LEU A 1 105 ? 4.722 8.073 -4.470 1.00 94.06 105 LEU A O 1
ATOM 847 N N . ILE A 1 106 ? 5.269 8.487 -2.335 1.00 94.31 106 ILE A N 1
ATOM 848 C CA . ILE A 1 106 ? 3.892 8.817 -1.918 1.00 94.31 106 ILE A CA 1
ATOM 849 C C . ILE A 1 106 ? 3.283 9.895 -2.818 1.00 94.31 106 ILE A C 1
ATOM 851 O O . ILE A 1 106 ? 2.198 9.681 -3.341 1.00 94.31 106 ILE A O 1
ATOM 855 N N . ASP A 1 107 ? 4.011 10.991 -3.052 1.00 90.94 107 ASP A N 1
ATOM 856 C CA . ASP A 1 107 ? 3.549 12.141 -3.851 1.00 90.94 107 ASP A CA 1
ATOM 857 C C . ASP A 1 107 ? 3.494 11.868 -5.363 1.00 90.94 107 ASP A C 1
ATOM 859 O O . ASP A 1 107 ? 2.948 12.658 -6.127 1.00 90.94 107 ASP A O 1
ATOM 863 N N . ILE A 1 108 ? 4.097 10.766 -5.814 1.00 90.19 108 ILE A N 1
ATOM 864 C CA . ILE A 1 108 ? 4.039 10.327 -7.214 1.00 90.19 108 ILE A CA 1
ATOM 865 C C . ILE A 1 108 ? 2.841 9.389 -7.413 1.00 90.19 108 ILE A C 1
ATOM 867 O O . ILE A 1 108 ? 2.228 9.363 -8.481 1.00 90.19 108 ILE A O 1
ATOM 871 N N . VAL A 1 109 ? 2.519 8.591 -6.392 1.00 90.50 109 VAL A N 1
ATOM 872 C CA . VAL A 1 109 ? 1.468 7.573 -6.454 1.00 90.50 109 VAL A CA 1
ATOM 873 C C . VAL A 1 109 ? 0.085 8.154 -6.146 1.00 90.50 109 VAL A C 1
ATOM 875 O O . VAL A 1 109 ? -0.859 7.836 -6.879 1.00 90.50 109 VAL A O 1
ATOM 878 N N . LEU A 1 110 ? -0.038 8.957 -5.081 1.00 89.81 110 LEU A N 1
ATOM 879 C CA . LEU A 1 110 ? -1.294 9.517 -4.554 1.00 89.81 110 LEU A CA 1
ATOM 880 C C . LEU A 1 110 ? -1.502 10.965 -4.997 1.00 89.81 110 LEU A C 1
ATOM 882 O O . LEU A 1 110 ? -2.634 11.251 -5.449 1.00 89.81 110 LEU A O 1
#

Foldseek 3Di:
DQPAQDPVSLQVVLVVLCVVVVQDPDRAAEDEDADPPVQQWADDPRYIYGHNVLLVVQCVVVVNPRQLSSLLSNLSSNCRRPVDLVVSLVSCCVPPNCPGSSNVCSVVND

pLDDT: mean 91.16, std 7.19, range [57.94, 97.44]

Organism: Sulfurisphaera ohwakuensis (NCBI:txid69656)

Radius of gyration: 12.63 Å; chains: 1; bounding box: 30×25×32 Å